Protein AF-A0A8S8YZI3-F1 (afdb_monomer)

Mean predicted aligned error: 8.01 Å

pLDDT: mean 92.29, std 6.74, range [58.38, 98.0]

Sequence (113 aa):
MASKNCFDYYNMGKDLGGIAPGKIADILVFDDLNKLKPNKVFIGGKLVVSNGNIVSKIKKYTIPKWMTKTIKLKKITENDFLVSSKSDSVNVNVIDMKTEIITEKGKGNFICL

Structure (mmCIF, N/CA/C/O backbone):
data_AF-A0A8S8YZI3-F1
#
_entry.id   AF-A0A8S8YZI3-F1
#
loop_
_atom_site.group_PDB
_atom_site.id
_atom_site.type_symbol
_atom_site.label_atom_id
_atom_site.label_alt_id
_atom_site.label_comp_id
_atom_site.label_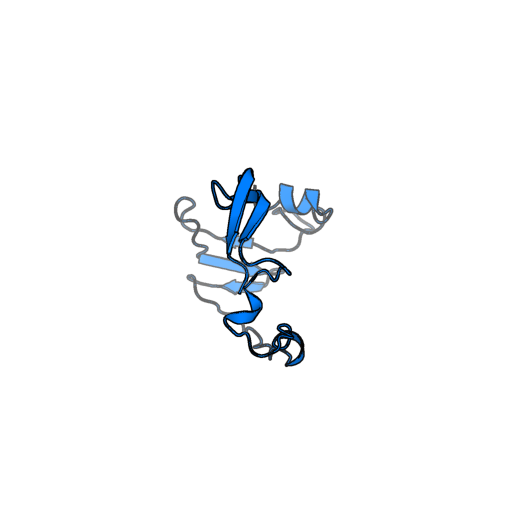asym_id
_atom_site.label_entity_id
_atom_site.label_seq_id
_atom_site.pdbx_PDB_ins_code
_atom_site.Cartn_x
_atom_site.Cartn_y
_atom_site.Cartn_z
_atom_site.occupancy
_atom_site.B_iso_or_equiv
_atom_site.auth_seq_id
_atom_site.auth_comp_id
_atom_site.auth_asym_id
_atom_site.auth_atom_id
_atom_site.pdbx_PDB_model_num
ATOM 1 N N . MET A 1 1 ? 12.618 9.581 -3.595 1.00 76.50 1 MET A N 1
ATOM 2 C CA . MET A 1 1 ? 12.832 8.147 -3.283 1.00 76.50 1 MET A CA 1
ATOM 3 C C . MET A 1 1 ? 11.573 7.389 -3.673 1.00 76.50 1 MET A C 1
ATOM 5 O O . MET A 1 1 ? 10.535 7.716 -3.126 1.00 76.50 1 MET A O 1
ATOM 9 N N . ALA A 1 2 ? 11.635 6.474 -4.646 1.00 92.69 2 ALA A N 1
ATOM 10 C CA . ALA A 1 2 ? 10.473 5.669 -5.076 1.00 92.69 2 ALA A CA 1
ATOM 11 C C . ALA A 1 2 ? 10.851 4.376 -5.841 1.00 92.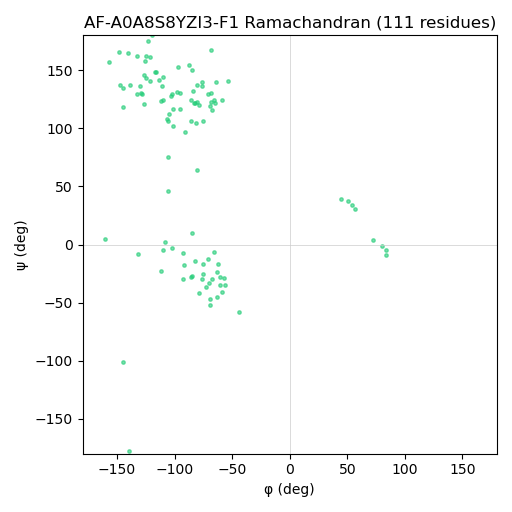69 2 ALA A C 1
ATOM 13 O O . ALA A 1 2 ? 9.987 3.687 -6.368 1.00 92.69 2 ALA A O 1
ATOM 14 N N . SER A 1 3 ? 12.146 4.068 -5.956 1.00 95.94 3 SER A N 1
ATOM 15 C CA . SER A 1 3 ? 12.658 2.915 -6.702 1.00 95.94 3 SER A CA 1
ATOM 16 C C . SER A 1 3 ? 13.883 2.353 -5.980 1.00 95.94 3 SER A C 1
ATOM 18 O O . SER A 1 3 ? 13.717 1.709 -4.948 1.00 95.94 3 SER A O 1
ATOM 20 N N . LYS A 1 4 ? 15.103 2.653 -6.440 1.00 96.62 4 LYS A N 1
ATOM 21 C CA . LYS A 1 4 ? 16.370 2.081 -5.959 1.00 96.62 4 LYS A CA 1
ATOM 22 C C . LYS A 1 4 ? 16.458 2.007 -4.436 1.00 96.62 4 LYS A C 1
ATOM 24 O O . LYS A 1 4 ? 16.546 0.916 -3.899 1.00 96.62 4 LYS A O 1
ATOM 29 N N . ASN A 1 5 ? 16.338 3.141 -3.744 1.00 97.44 5 ASN A N 1
ATOM 30 C CA . ASN A 1 5 ? 16.488 3.174 -2.284 1.00 97.44 5 ASN A CA 1
ATOM 31 C C . ASN A 1 5 ? 15.454 2.296 -1.555 1.00 97.44 5 ASN A C 1
ATOM 33 O O . ASN A 1 5 ? 15.781 1.704 -0.534 1.00 97.44 5 ASN A O 1
ATOM 37 N N . CYS A 1 6 ? 14.225 2.193 -2.072 1.00 97.19 6 CYS A N 1
ATOM 38 C CA . CYS A 1 6 ? 13.191 1.337 -1.489 1.00 97.19 6 CYS A CA 1
ATOM 39 C C . CYS A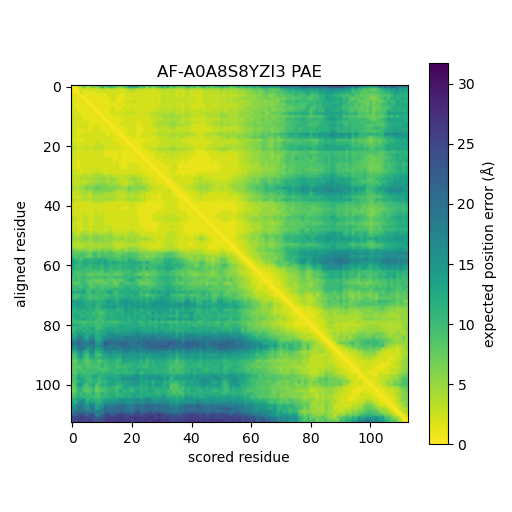 1 6 ? 13.547 -0.142 -1.680 1.00 97.19 6 CYS A C 1
ATOM 41 O O . CYS A 1 6 ? 13.503 -0.913 -0.728 1.00 97.19 6 CYS A O 1
ATOM 43 N N . PHE A 1 7 ? 13.950 -0.539 -2.889 1.00 97.44 7 PHE A N 1
ATOM 44 C CA . PHE A 1 7 ? 14.321 -1.929 -3.161 1.00 97.44 7 PHE A CA 1
ATOM 45 C C . PHE A 1 7 ? 15.631 -2.337 -2.485 1.00 97.44 7 PHE A C 1
ATOM 47 O O . PHE A 1 7 ? 15.742 -3.476 -2.042 1.00 97.44 7 PHE A O 1
ATOM 54 N N . ASP A 1 8 ? 16.589 -1.426 -2.336 1.00 96.19 8 ASP A N 1
ATOM 55 C CA . ASP A 1 8 ? 17.803 -1.670 -1.555 1.00 96.19 8 ASP A CA 1
ATOM 56 C C . ASP A 1 8 ? 17.461 -1.910 -0.079 1.00 96.19 8 ASP A C 1
ATOM 58 O O . ASP A 1 8 ? 17.940 -2.879 0.507 1.00 96.19 8 ASP A O 1
ATOM 62 N N . TYR A 1 9 ? 16.574 -1.090 0.500 1.00 97.38 9 TYR A N 1
ATOM 63 C CA . TYR A 1 9 ? 16.121 -1.244 1.886 1.00 97.38 9 TYR A CA 1
ATOM 64 C C . TYR A 1 9 ? 15.467 -2.609 2.143 1.00 97.38 9 TYR A C 1
ATOM 66 O O . TYR A 1 9 ? 15.734 -3.241 3.161 1.00 97.38 9 TYR A O 1
ATOM 74 N N . TYR A 1 10 ? 14.659 -3.099 1.199 1.00 96.44 10 TYR A N 1
ATOM 75 C CA . TYR A 1 10 ? 14.023 -4.418 1.292 1.00 96.44 10 TYR A CA 1
ATOM 76 C C . TYR A 1 10 ? 14.909 -5.581 0.805 1.00 96.44 10 TYR A C 1
ATOM 78 O O . TYR A 1 10 ? 14.414 -6.695 0.660 1.00 96.44 10 TYR A O 1
ATOM 86 N N . ASN A 1 11 ? 16.205 -5.357 0.541 1.00 96.69 11 ASN A N 1
ATOM 87 C CA . ASN A 1 11 ? 17.140 -6.366 0.017 1.00 96.69 11 ASN A CA 1
ATOM 88 C C . ASN A 1 11 ? 16.691 -7.007 -1.321 1.00 96.69 11 ASN A C 1
ATOM 90 O O . ASN A 1 11 ? 17.003 -8.153 -1.636 1.00 96.69 11 ASN A O 1
ATOM 94 N N . MET A 1 12 ? 15.962 -6.239 -2.129 1.00 97.25 12 MET A N 1
ATOM 95 C CA . MET A 1 12 ? 15.472 -6.584 -3.471 1.00 97.25 12 MET A CA 1
ATOM 96 C C . MET A 1 12 ? 16.218 -5.808 -4.570 1.00 97.25 12 MET A C 1
ATOM 98 O O . MET A 1 12 ? 15.936 -5.948 -5.760 1.00 97.25 12 MET A O 1
ATOM 102 N N . GLY A 1 13 ? 17.198 -4.988 -4.180 1.00 96.25 13 GLY A N 1
ATOM 103 C CA . GLY A 1 13 ? 18.001 -4.144 -5.060 1.00 96.25 13 GLY A CA 1
ATOM 104 C C . GLY A 1 13 ? 18.899 -4.902 -6.036 1.00 96.25 13 GLY A C 1
ATOM 105 O O . GLY A 1 13 ? 19.495 -4.272 -6.903 1.00 96.25 13 GLY A O 1
ATOM 106 N N . LYS A 1 14 ? 18.997 -6.237 -5.956 1.00 96.31 14 LYS A N 1
ATOM 107 C CA . LYS A 1 14 ? 19.628 -7.052 -7.008 1.00 96.31 14 LYS A CA 1
ATOM 108 C C . LYS A 1 14 ? 18.765 -7.041 -8.268 1.00 96.31 14 LYS A C 1
ATOM 110 O O . LYS A 1 14 ? 19.223 -6.585 -9.313 1.00 96.31 14 LYS A O 1
ATOM 115 N N . ASP A 1 15 ? 17.485 -7.361 -8.124 1.00 96.94 15 ASP A N 1
ATOM 116 C CA . ASP A 1 15 ? 16.577 -7.559 -9.255 1.00 96.94 15 ASP A CA 1
ATOM 117 C C . ASP A 1 15 ? 15.806 -6.291 -9.646 1.00 96.94 15 ASP A C 1
ATOM 119 O O . ASP A 1 15 ? 15.486 -6.104 -10.816 1.00 96.94 15 ASP A O 1
ATOM 123 N N . LEU A 1 16 ? 15.523 -5.392 -8.696 1.00 96.88 16 LEU A N 1
ATOM 124 C CA . LEU A 1 16 ? 14.570 -4.289 -8.883 1.00 96.88 16 LEU A CA 1
ATOM 125 C C . LEU A 1 16 ? 15.188 -2.905 -8.629 1.00 96.88 16 LEU A C 1
ATOM 127 O O . LEU A 1 16 ? 16.356 -2.766 -8.252 1.00 96.88 16 LEU A O 1
ATOM 131 N N . GLY A 1 17 ? 14.394 -1.862 -8.885 1.00 94.69 17 GLY A N 1
ATOM 132 C CA . GLY A 1 17 ? 14.659 -0.486 -8.455 1.00 94.69 17 GLY A CA 1
ATOM 133 C C . GLY A 1 17 ? 15.578 0.358 -9.330 1.00 94.69 17 GLY A C 1
ATOM 134 O O . GLY A 1 17 ? 15.719 1.551 -9.067 1.00 94.69 17 GLY A O 1
ATOM 135 N N . GLY A 1 18 ? 16.168 -0.205 -10.380 1.00 95.69 18 GLY A N 1
ATOM 136 C CA . GLY A 1 18 ? 17.016 0.536 -11.310 1.00 95.69 18 GLY A CA 1
ATOM 137 C C . GLY A 1 18 ? 16.935 -0.015 -12.726 1.00 95.69 18 GLY A C 1
ATOM 138 O O . GLY A 1 18 ? 16.456 -1.124 -12.938 1.00 95.69 18 GLY A O 1
ATOM 139 N N . ILE A 1 19 ? 17.436 0.760 -13.685 1.00 96.94 19 ILE A N 1
ATOM 140 C CA . ILE A 1 19 ? 17.550 0.350 -15.087 1.00 96.94 19 ILE A CA 1
ATOM 141 C C . ILE A 1 19 ? 19.008 -0.049 -15.324 1.00 96.94 19 ILE A C 1
ATOM 143 O O . ILE A 1 19 ? 19.877 0.813 -15.419 1.00 96.94 19 ILE A O 1
ATOM 147 N N . ALA A 1 20 ? 19.280 -1.353 -15.349 1.00 96.81 20 ALA A N 1
ATOM 148 C CA . ALA A 1 20 ? 20.607 -1.915 -15.599 1.00 96.81 20 ALA A CA 1
ATOM 149 C C . ALA A 1 20 ? 20.493 -3.362 -16.120 1.00 96.81 20 ALA A C 1
ATOM 151 O O . ALA A 1 20 ? 19.485 -4.021 -15.846 1.00 96.81 20 ALA A O 1
ATOM 152 N N . PRO A 1 21 ? 21.506 -3.887 -16.834 1.00 96.50 21 PRO A N 1
ATOM 153 C CA . PRO A 1 21 ? 21.551 -5.298 -17.215 1.00 96.50 21 PRO A CA 1
ATOM 154 C C . PRO A 1 21 ? 21.393 -6.235 -16.009 1.00 96.50 21 PRO A C 1
ATOM 156 O O . PRO A 1 21 ? 21.931 -5.971 -14.936 1.00 96.50 21 PRO A O 1
ATOM 159 N N . GLY A 1 22 ? 20.645 -7.327 -16.189 1.00 95.38 22 GLY A N 1
ATOM 160 C CA . GLY A 1 22 ? 20.356 -8.308 -15.135 1.00 95.38 22 GLY A CA 1
ATOM 161 C C . GLY A 1 22 ? 19.189 -7.946 -14.208 1.00 95.38 22 GLY A C 1
ATOM 162 O O . GLY A 1 22 ? 18.755 -8.801 -13.443 1.00 95.38 22 GLY A O 1
ATOM 163 N N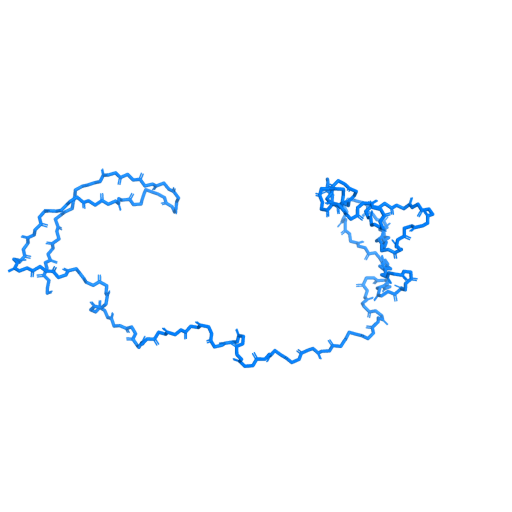 . LYS A 1 23 ? 18.641 -6.725 -14.294 1.00 97.19 23 LYS A N 1
ATOM 164 C CA . LYS A 1 23 ? 17.444 -6.317 -13.543 1.00 97.19 23 LYS A CA 1
ATOM 165 C C . LYS A 1 23 ? 16.150 -6.657 -14.275 1.00 97.19 23 LYS A C 1
ATOM 167 O O . LYS A 1 23 ? 16.099 -6.702 -15.504 1.00 97.19 23 LYS A O 1
ATOM 172 N N . ILE A 1 24 ? 15.079 -6.830 -13.507 1.00 98.00 24 ILE A N 1
ATOM 173 C CA . ILE A 1 24 ? 13.721 -7.000 -14.019 1.00 98.00 24 ILE A CA 1
ATOM 174 C C . ILE A 1 24 ? 13.260 -5.681 -14.651 1.00 98.00 24 ILE A C 1
ATOM 176 O O . ILE A 1 24 ? 13.358 -4.612 -14.048 1.00 98.00 24 ILE A O 1
ATOM 180 N N . ALA A 1 25 ? 12.732 -5.766 -15.873 1.00 97.75 25 ALA A N 1
ATOM 181 C CA . ALA A 1 25 ? 12.265 -4.619 -16.648 1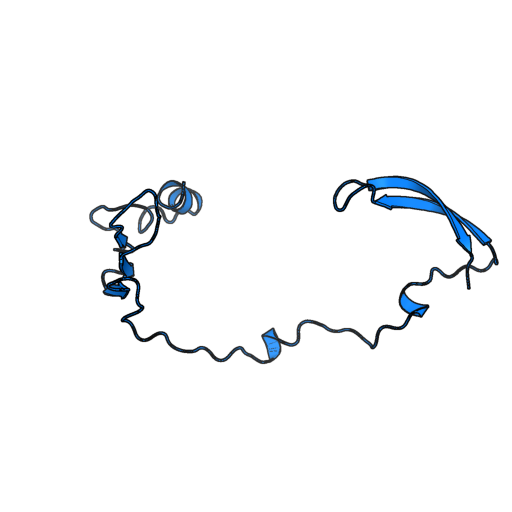.00 97.75 25 ALA A CA 1
ATOM 182 C C . ALA A 1 25 ? 10.859 -4.149 -16.220 1.00 97.75 25 ALA A C 1
ATOM 184 O O . ALA A 1 25 ? 9.905 -4.192 -17.003 1.00 97.75 25 ALA A O 1
ATOM 185 N N . ASP A 1 26 ? 10.762 -3.689 -14.973 1.00 97.44 26 ASP A N 1
ATOM 186 C CA . ASP A 1 26 ? 9.620 -2.948 -14.436 1.00 97.44 26 ASP A CA 1
ATOM 187 C C . ASP A 1 26 ? 9.869 -1.447 -14.646 1.00 97.44 26 ASP A C 1
ATOM 189 O O . ASP A 1 26 ? 10.618 -0.810 -13.902 1.00 97.44 26 ASP A O 1
ATOM 193 N N . ILE A 1 27 ? 9.306 -0.888 -15.720 1.00 97.44 27 ILE A N 1
ATOM 194 C CA . ILE A 1 27 ? 9.672 0.440 -16.237 1.00 97.44 27 ILE A CA 1
ATOM 195 C C . ILE A 1 27 ? 8.423 1.293 -16.443 1.00 97.44 27 ILE A C 1
ATOM 197 O O . ILE A 1 27 ? 7.475 0.885 -17.113 1.00 97.44 27 ILE A O 1
ATOM 201 N N . LEU A 1 28 ? 8.458 2.520 -15.926 1.00 96.94 28 LEU A N 1
ATOM 202 C CA . LEU A 1 28 ? 7.478 3.567 -16.206 1.00 96.94 28 LEU A CA 1
ATOM 203 C C . LEU A 1 28 ? 8.081 4.561 -17.204 1.00 96.94 28 LEU A C 1
ATOM 205 O O . LEU A 1 28 ? 9.185 5.057 -16.986 1.00 96.94 28 LEU A O 1
ATOM 209 N N . VAL A 1 29 ? 7.361 4.866 -18.282 1.00 96.81 29 VAL A N 1
ATOM 210 C CA . VAL A 1 29 ? 7.772 5.854 -19.289 1.00 96.81 29 VAL A CA 1
ATOM 211 C C . VAL A 1 29 ? 6.842 7.051 -19.203 1.00 96.81 29 VAL A C 1
ATOM 213 O O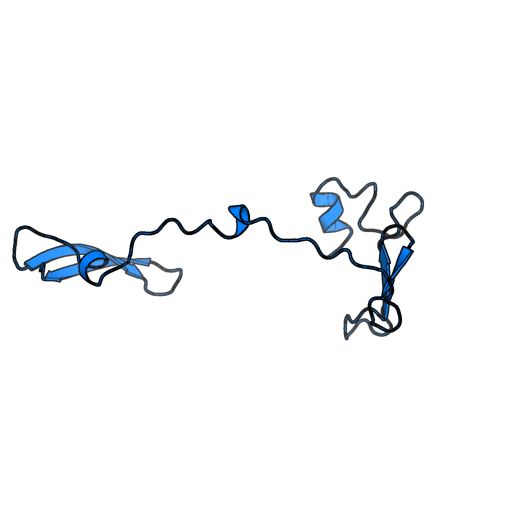 . VAL A 1 29 ? 5.627 6.903 -19.344 1.00 96.81 29 VAL A O 1
ATOM 216 N N . PHE A 1 30 ? 7.415 8.228 -18.987 1.00 95.94 30 PHE A N 1
ATOM 217 C CA . PHE A 1 30 ? 6.696 9.488 -18.840 1.00 95.94 30 PHE A CA 1
ATOM 218 C C . PHE A 1 30 ? 7.017 10.413 -20.009 1.00 95.94 30 PHE A C 1
ATOM 220 O O . PHE A 1 30 ? 8.170 10.490 -20.424 1.00 95.94 30 PHE A O 1
ATOM 227 N N . ASP A 1 31 ? 6.011 11.149 -20.476 1.00 95.31 31 ASP A N 1
ATOM 228 C CA . ASP A 1 31 ? 6.208 12.225 -21.457 1.00 95.31 31 ASP A CA 1
ATOM 229 C C . ASP A 1 31 ? 6.588 13.547 -20.763 1.00 95.31 31 ASP A C 1
ATOM 231 O O . ASP A 1 31 ? 7.263 14.394 -21.339 1.00 95.31 31 ASP A O 1
ATOM 235 N N . ASP A 1 32 ? 6.155 13.719 -19.508 1.00 95.25 32 ASP A N 1
ATOM 236 C CA . ASP A 1 32 ? 6.363 14.918 -18.694 1.00 95.25 32 ASP A CA 1
ATOM 237 C C . ASP A 1 32 ? 6.565 14.524 -17.223 1.00 95.25 32 ASP A C 1
ATOM 239 O O . ASP A 1 32 ? 5.681 13.941 -16.582 1.00 95.25 32 ASP A O 1
ATOM 243 N N . LEU A 1 33 ? 7.737 14.855 -16.681 1.00 94.38 33 LEU A N 1
ATOM 244 C CA . LEU A 1 33 ? 8.103 14.545 -15.300 1.00 94.38 33 LEU A CA 1
ATOM 245 C C . LEU A 1 33 ? 7.409 15.454 -14.274 1.00 94.38 33 LEU A C 1
ATOM 247 O O . LEU A 1 33 ? 7.333 15.076 -13.110 1.00 94.38 33 LEU A O 1
ATOM 251 N N . ASN A 1 34 ? 6.841 16.596 -14.681 1.00 96.12 34 ASN A N 1
ATOM 252 C CA . ASN A 1 34 ? 6.080 17.463 -13.776 1.00 96.12 34 ASN A CA 1
ATOM 253 C C . ASN A 1 34 ? 4.681 16.904 -13.483 1.00 96.12 34 ASN A C 1
ATOM 255 O O . ASN A 1 34 ? 4.129 17.138 -12.412 1.00 96.12 34 ASN A O 1
ATOM 259 N N . LYS A 1 35 ? 4.097 16.154 -14.428 1.00 93.25 35 LYS A N 1
ATOM 260 C CA . LYS A 1 35 ? 2.744 15.579 -14.299 1.00 93.25 35 LYS A CA 1
ATOM 261 C C . LYS A 1 35 ? 2.731 14.174 -13.705 1.00 93.25 35 LYS A C 1
ATOM 263 O O . LYS A 1 35 ? 1.667 13.712 -13.305 1.00 93.25 35 LYS A O 1
ATOM 268 N N . LEU A 1 36 ? 3.877 13.483 -13.698 1.00 92.00 36 LEU A N 1
ATOM 269 C CA . LEU A 1 36 ? 4.043 12.104 -13.210 1.00 92.00 36 LEU A CA 1
ATOM 270 C C . LEU A 1 36 ? 2.935 11.141 -13.682 1.00 92.00 36 LEU A C 1
ATOM 272 O O . LEU A 1 36 ? 2.491 10.260 -12.947 1.00 92.00 36 LEU A O 1
ATOM 276 N N . LYS A 1 37 ? 2.503 11.283 -14.941 1.00 94.12 37 LYS A N 1
ATOM 277 C CA . LYS A 1 37 ? 1.524 10.398 -15.583 1.00 94.12 37 LYS A CA 1
ATOM 278 C C . LYS A 1 37 ? 2.237 9.493 -16.594 1.00 94.12 37 LYS A C 1
ATOM 280 O O . LYS A 1 37 ? 2.662 9.997 -17.635 1.00 94.12 37 LYS A O 1
ATOM 285 N N . PRO A 1 38 ? 2.397 8.186 -16.320 1.00 95.12 38 PRO A N 1
ATOM 286 C CA . PRO A 1 38 ? 3.103 7.304 -17.236 1.00 95.12 38 PRO A CA 1
ATOM 287 C C . PRO A 1 38 ? 2.266 7.066 -18.499 1.00 95.12 38 PRO A C 1
ATOM 289 O O . PRO A 1 38 ? 1.090 6.705 -18.430 1.00 95.12 38 PRO A O 1
ATOM 292 N N . ASN A 1 39 ? 2.885 7.255 -19.660 1.00 96.31 39 ASN A N 1
ATOM 293 C CA . ASN A 1 39 ? 2.301 6.946 -20.962 1.00 96.31 39 ASN A CA 1
ATOM 294 C C . ASN A 1 39 ? 2.379 5.439 -21.247 1.00 96.31 39 ASN A C 1
ATOM 296 O O . ASN A 1 39 ? 1.408 4.839 -21.717 1.00 96.31 39 ASN A O 1
ATOM 300 N N . LYS A 1 40 ? 3.519 4.822 -20.906 1.00 97.69 40 LYS A N 1
ATOM 301 C CA . LYS A 1 40 ? 3.749 3.377 -21.023 1.00 97.69 40 LYS A CA 1
ATOM 302 C C . LYS A 1 40 ? 4.220 2.799 -19.699 1.00 97.69 40 LYS A C 1
ATOM 304 O O . LYS A 1 40 ? 4.964 3.440 -18.958 1.00 97.69 40 LYS A O 1
ATOM 309 N N . VAL A 1 41 ? 3.813 1.563 -19.438 1.00 97.88 41 VAL A N 1
ATOM 310 C CA . VAL A 1 41 ? 4.269 0.781 -18.284 1.00 97.88 41 VAL A CA 1
ATOM 311 C C . VAL A 1 41 ? 4.662 -0.604 -18.763 1.00 97.88 41 VAL A C 1
ATOM 313 O O . VAL A 1 41 ? 3.883 -1.267 -19.454 1.00 97.88 41 VAL A O 1
ATOM 316 N N . PHE A 1 42 ? 5.856 -1.031 -18.375 1.00 97.56 42 PHE A N 1
ATOM 317 C CA . PHE A 1 42 ? 6.373 -2.372 -18.580 1.00 97.56 42 PHE A CA 1
ATOM 318 C C . PHE A 1 42 ? 6.467 -3.084 -17.235 1.00 97.56 42 PHE A C 1
ATOM 320 O O . PHE A 1 42 ? 6.910 -2.481 -16.261 1.00 97.56 42 PHE A O 1
ATOM 327 N N . ILE A 1 43 ? 6.050 -4.348 -17.193 1.00 96.38 43 ILE A N 1
ATOM 328 C CA . ILE A 1 43 ? 6.222 -5.239 -16.039 1.00 96.38 43 ILE A CA 1
ATOM 329 C C . ILE A 1 43 ? 6.899 -6.511 -16.542 1.00 96.38 43 ILE A C 1
ATOM 331 O O . ILE A 1 43 ? 6.384 -7.168 -17.454 1.00 96.38 43 ILE A O 1
ATOM 335 N N . GLY A 1 44 ? 8.071 -6.841 -16.003 1.00 96.12 44 GLY A N 1
ATOM 336 C CA . GLY A 1 44 ? 8.900 -7.957 -16.458 1.00 96.12 44 GLY A CA 1
ATOM 337 C C . GLY A 1 44 ? 9.204 -7.898 -17.957 1.00 96.12 44 GLY A C 1
ATOM 338 O O . GLY A 1 44 ? 9.212 -8.930 -18.623 1.00 96.12 44 GLY A O 1
ATOM 339 N N . GLY A 1 45 ? 9.355 -6.690 -18.513 1.00 96.25 45 GLY A N 1
ATOM 340 C CA . GLY A 1 45 ? 9.588 -6.456 -19.942 1.00 96.25 45 GLY A CA 1
ATOM 341 C C . GLY A 1 45 ? 8.340 -6.521 -20.830 1.00 96.25 45 GLY A C 1
ATOM 342 O O . GLY A 1 45 ? 8.438 -6.287 -22.032 1.00 96.25 45 GLY A O 1
ATOM 343 N N . LYS A 1 46 ? 7.152 -6.796 -20.276 1.00 96.94 46 LYS A N 1
ATOM 344 C CA . LYS A 1 46 ? 5.890 -6.828 -21.032 1.00 96.94 46 LYS A CA 1
ATOM 345 C C . LYS A 1 46 ? 5.170 -5.493 -20.936 1.00 96.94 46 LYS A C 1
ATOM 347 O O . LYS A 1 46 ? 4.956 -4.993 -19.836 1.00 96.94 46 LYS A O 1
ATOM 352 N N . LEU A 1 47 ? 4.742 -4.948 -22.074 1.00 97.25 47 LEU A N 1
ATOM 353 C CA . LEU A 1 47 ? 3.926 -3.735 -22.119 1.00 97.25 47 LEU A CA 1
ATOM 354 C C . LEU A 1 47 ? 2.535 -4.016 -21.530 1.00 97.25 47 LEU A C 1
ATOM 356 O O . LEU A 1 47 ? 1.776 -4.818 -22.073 1.00 97.25 47 LEU A O 1
ATOM 360 N N . VAL A 1 48 ? 2.203 -3.356 -20.422 1.00 97.50 48 VAL A N 1
ATOM 361 C CA . VAL A 1 48 ? 0.911 -3.507 -19.733 1.00 97.50 48 VAL A CA 1
ATOM 362 C C . VAL A 1 48 ? 0.034 -2.263 -19.818 1.00 97.50 48 VAL A C 1
ATOM 364 O O . VAL A 1 48 ? -1.185 -2.382 -19.725 1.00 97.50 48 VAL A O 1
ATOM 367 N N . VAL A 1 49 ? 0.629 -1.090 -20.043 1.00 97.56 49 VAL A N 1
ATOM 368 C CA . VAL A 1 49 ? -0.079 0.175 -20.289 1.00 97.56 49 VAL A CA 1
ATOM 369 C C . VAL A 1 49 ? 0.496 0.826 -21.538 1.00 97.56 49 VAL A C 1
ATOM 371 O O . VAL A 1 49 ? 1.715 0.873 -21.692 1.00 97.56 49 VAL A O 1
ATOM 374 N N . SER A 1 50 ? -0.368 1.351 -22.402 1.00 96.75 50 SE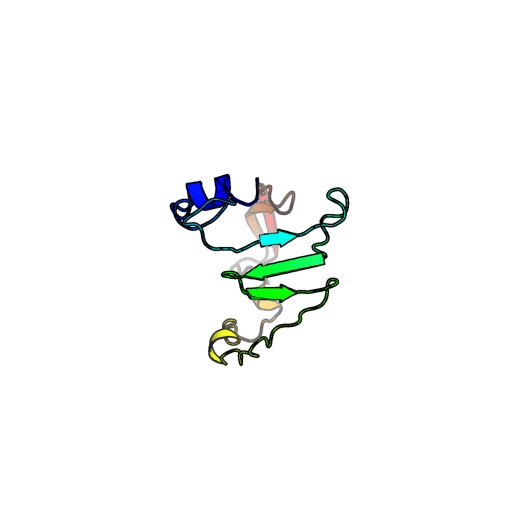R A N 1
ATOM 375 C CA . SER A 1 50 ? -0.002 2.140 -23.579 1.00 96.75 50 SER A CA 1
ATOM 376 C C . SER A 1 50 ? -0.958 3.319 -23.737 1.00 96.75 50 SER A C 1
ATOM 378 O O . SER A 1 50 ? -2.166 3.160 -23.552 1.00 96.75 50 SER A O 1
ATOM 380 N N . ASN A 1 51 ? -0.427 4.504 -24.054 1.00 94.88 51 ASN A N 1
ATOM 381 C CA . ASN A 1 51 ? -1.189 5.754 -24.134 1.00 94.88 51 ASN A CA 1
ATOM 382 C C . ASN A 1 51 ? -2.038 6.009 -22.872 1.00 94.88 51 ASN A C 1
ATOM 384 O O . ASN A 1 51 ? -3.180 6.458 -22.951 1.00 94.88 51 ASN A O 1
ATOM 388 N N . GLY A 1 52 ? -1.500 5.652 -21.700 1.00 92.00 52 GLY A N 1
ATOM 389 C CA . GLY A 1 52 ? -2.181 5.784 -20.410 1.00 92.00 52 GLY A CA 1
ATOM 390 C C . GLY A 1 52 ? -3.327 4.794 -20.157 1.00 92.00 52 GLY A C 1
ATOM 391 O O . GLY A 1 52 ? -3.966 4.890 -19.112 1.00 92.00 52 GLY A O 1
ATOM 392 N N . ASN A 1 53 ? -3.581 3.841 -21.060 1.00 95.38 53 ASN A N 1
ATOM 393 C CA . ASN A 1 53 ? -4.619 2.820 -20.913 1.00 95.38 53 ASN A CA 1
ATOM 394 C C . ASN A 1 53 ? -4.014 1.434 -20.692 1.00 95.38 53 ASN A C 1
ATOM 396 O O . ASN A 1 53 ? -2.990 1.089 -21.280 1.00 95.38 53 ASN A O 1
ATOM 400 N N . ILE A 1 54 ? -4.665 0.617 -19.867 1.00 95.50 54 ILE A N 1
ATOM 401 C CA . ILE A 1 54 ? -4.256 -0.771 -19.632 1.00 95.50 54 ILE A CA 1
ATOM 402 C C . ILE A 1 54 ? -4.503 -1.579 -20.910 1.00 95.50 54 ILE A C 1
ATOM 404 O O . ILE A 1 54 ? -5.629 -1.651 -21.394 1.00 95.50 54 ILE A O 1
ATOM 408 N N . VAL A 1 55 ? -3.447 -2.196 -21.439 1.00 96.50 55 VAL A N 1
ATOM 409 C CA . VAL A 1 55 ? -3.484 -3.020 -22.661 1.00 96.50 55 VAL A CA 1
ATOM 410 C C . VAL A 1 55 ? -3.285 -4.510 -22.383 1.00 96.50 55 VAL A C 1
ATOM 412 O O . VAL A 1 55 ? -3.399 -5.330 -23.291 1.00 96.50 55 VAL A O 1
ATOM 415 N N . SER A 1 56 ? -3.007 -4.890 -21.133 1.00 93.62 56 SER A N 1
ATOM 416 C CA . SER A 1 56 ? -2.901 -6.289 -20.719 1.00 93.62 56 SER A CA 1
ATOM 417 C C . SER A 1 56 ? -4.195 -6.805 -20.086 1.00 93.62 56 SER A C 1
ATOM 419 O O . SER A 1 56 ? -4.983 -6.069 -19.489 1.00 93.62 56 SER A O 1
ATOM 421 N N . LYS A 1 57 ? -4.424 -8.118 -20.189 1.00 89.94 57 LYS A N 1
ATOM 422 C CA . LYS A 1 57 ? -5.558 -8.773 -19.532 1.00 89.94 57 LYS A CA 1
ATOM 423 C C . LYS A 1 57 ? -5.286 -8.901 -18.033 1.00 89.94 57 LYS A C 1
ATOM 425 O O . LYS A 1 57 ? -4.524 -9.769 -17.612 1.00 89.94 57 LYS A O 1
ATOM 430 N N . ILE A 1 58 ? -5.959 -8.089 -17.223 1.00 86.44 58 ILE A N 1
ATOM 431 C CA . ILE A 1 58 ? -5.940 -8.231 -15.763 1.00 86.44 58 ILE A CA 1
ATOM 432 C C . ILE A 1 58 ? -6.962 -9.291 -15.359 1.00 86.44 58 ILE A C 1
ATOM 434 O O . ILE A 1 58 ? -8.157 -9.185 -15.650 1.00 86.44 58 ILE A O 1
ATOM 438 N N . LYS A 1 59 ? -6.497 -10.341 -14.680 1.00 87.44 59 LYS A N 1
ATOM 439 C CA . LYS A 1 59 ? -7.380 -11.374 -14.139 1.00 87.44 59 LYS A CA 1
ATOM 440 C C . LYS A 1 59 ? -8.195 -10.774 -12.994 1.00 87.44 59 LYS A C 1
ATOM 442 O O . LYS A 1 59 ? -7.630 -10.353 -11.990 1.00 87.44 59 LYS A O 1
ATOM 447 N N . LYS A 1 60 ? -9.525 -10.769 -13.124 1.00 85.25 60 LYS A N 1
ATOM 448 C CA . LYS A 1 60 ? -10.406 -10.459 -11.993 1.00 85.25 60 LYS A CA 1
ATOM 449 C C . LYS A 1 60 ? -10.255 -11.567 -10.952 1.00 85.25 60 LYS A C 1
ATOM 451 O O . LYS A 1 60 ? -10.421 -12.742 -11.278 1.00 85.25 60 LYS A O 1
ATOM 456 N N . TYR A 1 61 ? -9.916 -11.193 -9.725 1.00 86.75 61 TYR A N 1
ATOM 457 C CA . TYR A 1 61 ? -9.866 -12.118 -8.600 1.00 86.75 61 TYR A CA 1
ATOM 458 C C . TYR A 1 61 ? -11.162 -12.001 -7.799 1.00 86.75 61 TYR A C 1
ATOM 460 O O . TYR A 1 61 ? -11.599 -10.897 -7.476 1.00 86.75 61 TYR A O 1
ATOM 468 N N . THR A 1 62 ? -11.792 -13.131 -7.497 1.00 90.62 62 THR A N 1
ATOM 469 C CA . THR A 1 62 ? -12.965 -13.156 -6.622 1.00 90.62 62 THR A CA 1
ATOM 470 C C . THR A 1 62 ? -12.494 -13.052 -5.181 1.00 90.62 62 THR A C 1
ATOM 472 O O . THR A 1 62 ? -11.747 -13.907 -4.713 1.00 90.62 62 THR A O 1
ATOM 475 N N . ILE A 1 63 ? -12.939 -12.016 -4.472 1.00 90.19 63 ILE A N 1
ATOM 476 C CA . ILE A 1 63 ? -12.587 -11.817 -3.065 1.00 90.19 63 ILE A CA 1
ATOM 477 C C . ILE A 1 63 ? -13.197 -12.966 -2.238 1.00 90.19 63 ILE A C 1
ATOM 479 O O . ILE A 1 63 ? -14.418 -13.160 -2.276 1.00 90.19 63 ILE A O 1
ATOM 483 N N . PRO A 1 64 ? -12.392 -13.747 -1.496 1.00 92.00 64 PRO A N 1
ATOM 484 C CA . PRO A 1 64 ? -12.908 -14.842 -0.687 1.00 92.00 64 PRO A CA 1
ATOM 485 C C . PRO A 1 64 ? -13.823 -14.340 0.437 1.00 92.00 64 PRO A C 1
ATOM 487 O O . PRO A 1 64 ? -13.497 -13.376 1.127 1.00 92.00 64 PRO A O 1
ATOM 490 N N . LYS A 1 65 ? -14.931 -15.049 0.703 1.00 90.88 65 LYS A N 1
ATOM 491 C CA . LYS A 1 65 ? -15.908 -14.668 1.749 1.00 90.88 65 LYS A CA 1
ATOM 492 C C . LYS A 1 65 ? -15.306 -14.544 3.154 1.00 90.88 65 LYS A C 1
ATOM 494 O O . LYS A 1 65 ? -15.835 -13.802 3.973 1.00 90.88 65 LYS A O 1
ATOM 499 N N . TRP A 1 66 ? -14.239 -15.282 3.462 1.00 90.75 66 TRP A N 1
ATOM 500 C CA . TRP A 1 66 ? -13.579 -15.193 4.768 1.00 90.75 66 TRP A CA 1
ATOM 501 C C . TRP A 1 66 ? -12.897 -13.831 4.974 1.00 90.75 66 TRP A C 1
ATOM 503 O O . TRP A 1 66 ? -12.852 -13.342 6.097 1.00 90.75 66 TRP A O 1
ATOM 513 N N . MET A 1 67 ? -12.443 -13.188 3.893 1.00 93.12 67 MET A N 1
ATOM 514 C CA . MET A 1 67 ? -11.773 -11.886 3.927 1.00 93.12 67 MET A CA 1
ATOM 515 C C . MET A 1 67 ? -12.758 -10.736 4.171 1.00 93.12 67 MET A C 1
ATOM 517 O O . MET A 1 67 ? -12.380 -9.705 4.711 1.00 93.12 67 MET A O 1
ATOM 521 N N . THR A 1 68 ? -14.034 -10.914 3.818 1.00 91.75 68 THR A N 1
ATOM 522 C CA . THR A 1 68 ? -15.083 -9.899 4.020 1.00 91.75 68 THR A CA 1
ATOM 523 C C . THR A 1 68 ? -15.830 -10.055 5.347 1.00 91.75 68 THR A C 1
ATOM 525 O O . THR A 1 68 ? -16.660 -9.218 5.683 1.00 91.75 68 THR A O 1
ATOM 528 N N . LYS A 1 69 ? -15.587 -11.135 6.102 1.00 90.31 69 LYS A N 1
ATOM 529 C CA . LYS A 1 69 ? -16.266 -11.453 7.372 1.00 90.31 69 LYS A CA 1
ATOM 530 C C . LYS A 1 69 ? -15.358 -11.212 8.586 1.00 90.31 69 LYS A C 1
ATOM 532 O O . LYS A 1 69 ? -15.247 -12.064 9.466 1.00 90.31 69 LYS A O 1
ATOM 537 N N . THR A 1 70 ? -14.677 -10.069 8.621 1.00 93.31 70 THR A N 1
ATOM 538 C CA . THR A 1 70 ? -13.726 -9.716 9.692 1.00 93.31 70 THR A CA 1
ATOM 539 C C . THR A 1 70 ? -14.399 -9.072 10.902 1.00 93.31 70 THR A C 1
ATOM 541 O O . THR A 1 70 ? -13.925 -9.238 12.024 1.00 93.31 70 THR A O 1
ATOM 544 N N . ILE A 1 71 ? -15.527 -8.385 10.701 1.00 91.25 71 ILE A N 1
ATOM 545 C CA . ILE A 1 71 ? -16.265 -7.717 11.775 1.00 91.25 71 ILE A CA 1
ATOM 546 C C . ILE A 1 71 ? -17.134 -8.744 12.504 1.00 91.25 7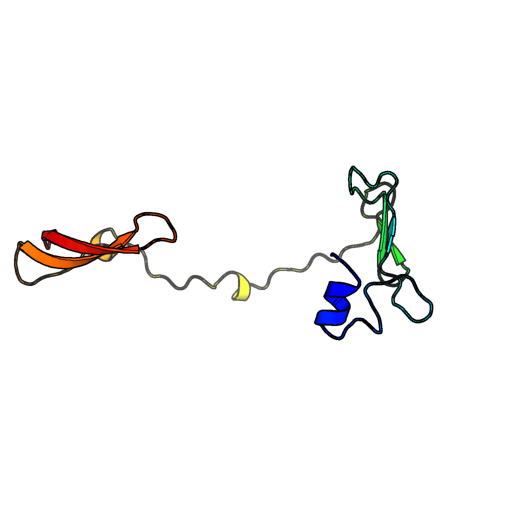1 ILE A C 1
ATOM 548 O O . ILE A 1 71 ? -18.173 -9.175 12.003 1.00 91.25 71 ILE A O 1
ATOM 552 N N . LYS A 1 72 ? -16.694 -9.144 13.699 1.00 90.06 72 LYS A N 1
ATOM 553 C CA . LYS A 1 72 ? -17.419 -10.055 14.592 1.00 90.06 72 LYS A CA 1
ATOM 554 C C . LYS A 1 72 ? -18.004 -9.267 15.760 1.00 90.06 72 LYS A C 1
ATOM 556 O O . LYS A 1 72 ? -17.463 -9.294 16.860 1.00 90.06 72 LYS A O 1
ATOM 561 N N . LEU A 1 73 ? -19.082 -8.534 15.504 1.00 90.88 73 LEU A N 1
ATOM 562 C CA . LEU A 1 73 ? -19.750 -7.715 16.514 1.00 90.88 73 LEU A CA 1
ATOM 563 C C . LEU A 1 73 ? -21.206 -8.149 16.675 1.00 90.88 73 LEU A C 1
ATOM 565 O O . LEU A 1 73 ? -21.889 -8.460 15.698 1.00 90.88 73 LEU A O 1
ATOM 569 N N . LYS A 1 74 ? -21.675 -8.155 17.926 1.00 90.62 74 LYS A N 1
ATOM 570 C CA . LYS A 1 74 ? -23.108 -8.179 18.245 1.00 90.62 74 LYS A CA 1
ATOM 571 C C . LYS A 1 74 ? -23.746 -6.844 17.829 1.00 90.62 74 LYS A C 1
ATOM 573 O O . LYS A 1 74 ? -23.040 -5.874 17.554 1.00 90.62 74 LYS A O 1
ATOM 578 N N . LYS A 1 75 ? -25.080 -6.780 17.807 1.00 93.31 75 LYS A N 1
ATOM 579 C CA . LYS A 1 75 ? -25.795 -5.513 17.600 1.00 93.31 75 LYS A CA 1
ATOM 580 C C . LYS A 1 75 ? -25.387 -4.523 18.698 1.00 93.31 75 LYS A C 1
ATOM 582 O O . LYS A 1 75 ? -25.508 -4.857 19.872 1.00 93.31 75 LYS A O 1
ATOM 587 N N . ILE A 1 76 ? -24.898 -3.354 18.294 1.00 95.00 76 ILE A N 1
ATOM 588 C CA . ILE A 1 76 ? -24.511 -2.272 19.203 1.00 95.00 76 ILE A CA 1
ATOM 589 C C . ILE A 1 76 ? -25.774 -1.516 19.620 1.00 95.00 76 ILE A C 1
ATOM 591 O O . ILE A 1 76 ? -26.654 -1.256 18.794 1.00 95.00 76 ILE A O 1
ATOM 595 N N . THR A 1 77 ? -25.858 -1.192 20.902 1.00 94.56 77 THR A N 1
ATOM 596 C CA . THR A 1 77 ? -26.927 -0.411 21.528 1.00 94.56 77 THR A CA 1
ATOM 597 C C . THR A 1 77 ? -26.331 0.786 22.263 1.00 94.56 77 THR A C 1
ATOM 599 O O . THR A 1 77 ? -25.142 0.792 22.565 1.00 94.56 77 THR A O 1
ATOM 602 N N . GLU A 1 78 ? -27.144 1.796 22.575 1.00 91.50 78 GLU A N 1
ATOM 603 C CA . GLU A 1 78 ? -26.697 2.980 23.333 1.00 91.50 78 GLU A CA 1
ATOM 604 C C . GLU A 1 78 ? -26.072 2.596 24.683 1.00 91.50 78 GLU A C 1
ATOM 606 O O . GLU A 1 78 ? -25.059 3.162 25.086 1.00 91.50 78 GLU A O 1
ATOM 611 N N . ASN A 1 79 ? -26.598 1.543 25.315 1.00 88.88 79 ASN A N 1
ATOM 612 C CA . ASN A 1 79 ? -26.090 1.009 26.576 1.00 88.88 79 ASN A CA 1
ATOM 613 C C . ASN A 1 79 ? -24.652 0.471 26.488 1.00 88.88 79 ASN A C 1
ATOM 615 O O . ASN A 1 79 ? -23.974 0.422 27.509 1.00 88.88 79 ASN A O 1
ATOM 619 N N . ASP A 1 80 ? -24.160 0.084 25.303 1.00 90.06 80 ASP A N 1
ATOM 620 C CA . ASP A 1 80 ? -22.769 -0.368 25.142 1.00 90.06 80 ASP A CA 1
ATOM 621 C C . ASP A 1 80 ? -21.755 0.794 25.277 1.00 90.06 80 ASP A C 1
ATOM 623 O O . ASP A 1 80 ? -20.559 0.541 25.409 1.00 90.06 80 ASP A O 1
ATOM 627 N N . PHE A 1 81 ? -22.215 2.055 25.259 1.00 89.38 81 PHE A N 1
ATOM 628 C CA . PHE A 1 81 ? -21.385 3.256 25.431 1.00 89.38 81 PHE A CA 1
ATOM 629 C C . PHE A 1 81 ? -21.485 3.883 26.830 1.00 89.38 81 PHE A C 1
ATOM 631 O O . PHE A 1 81 ? -20.794 4.863 27.110 1.00 89.38 81 PHE A O 1
ATOM 638 N N . LEU A 1 82 ? -22.335 3.343 27.707 1.00 86.50 82 LEU A N 1
ATOM 639 C CA . LEU A 1 82 ? -22.505 3.842 29.070 1.00 86.50 82 LEU A CA 1
ATOM 640 C C . LEU A 1 82 ? -21.465 3.239 30.021 1.00 86.50 82 LEU A C 1
ATOM 642 O O . LEU A 1 82 ? -21.023 2.100 29.863 1.00 86.50 82 LEU A O 1
ATOM 646 N N . VAL A 1 83 ? -21.098 4.006 31.050 1.00 83.62 83 VAL A N 1
ATOM 647 C CA . VAL A 1 83 ? -20.192 3.566 32.119 1.00 83.62 83 VAL A CA 1
ATOM 648 C C . VAL A 1 83 ? -21.010 3.287 33.378 1.00 83.62 83 VAL A C 1
ATOM 650 O O . VAL A 1 83 ? -21.543 4.209 33.994 1.00 83.62 83 VAL A O 1
ATOM 653 N N . SER A 1 84 ? -21.096 2.016 33.775 1.00 82.06 84 SER A N 1
ATOM 654 C CA . SER A 1 84 ? -21.875 1.585 34.943 1.00 82.06 84 SER A CA 1
ATOM 655 C C . SER A 1 84 ? -21.176 1.908 36.271 1.00 82.06 84 SER A C 1
ATOM 657 O O . SER A 1 84 ? -19.978 1.649 36.414 1.00 82.06 84 SER A O 1
ATOM 659 N N . SER A 1 85 ? -21.935 2.346 37.278 1.00 84.25 85 SER A N 1
ATOM 660 C CA . SER A 1 85 ? -21.493 2.474 38.677 1.00 84.25 85 SER A CA 1
ATOM 661 C C . SER A 1 85 ? -22.603 2.043 39.632 1.00 84.25 85 SER A C 1
ATOM 663 O O . SER A 1 85 ? -23.757 1.908 39.245 1.00 84.25 85 SER A O 1
ATOM 665 N N . LYS A 1 86 ? -22.239 1.813 40.897 1.00 82.69 86 LYS A N 1
ATOM 666 C CA . LYS A 1 86 ? -23.182 1.514 41.988 1.00 82.69 86 LYS A CA 1
ATOM 667 C C . LYS A 1 86 ? -23.821 2.766 42.595 1.00 82.69 86 LYS A C 1
ATOM 669 O O . LYS A 1 86 ? -24.763 2.634 43.367 1.00 82.69 86 LYS A O 1
ATOM 674 N N . SER A 1 87 ? -23.268 3.936 42.297 1.00 84.62 87 SER A N 1
ATOM 675 C CA . SER A 1 87 ? -23.737 5.231 42.787 1.00 84.62 87 SER A CA 1
ATOM 676 C C . SER A 1 87 ? -24.207 6.079 41.613 1.00 84.62 87 SER A C 1
ATOM 678 O O . SER A 1 87 ? -23.598 6.010 40.548 1.00 84.62 87 SER A O 1
ATOM 680 N N . ASP A 1 88 ? -25.199 6.935 41.846 1.00 82.50 88 ASP A N 1
ATOM 681 C CA . ASP A 1 88 ? -25.798 7.802 40.819 1.00 82.50 88 ASP A CA 1
ATOM 682 C C . ASP A 1 88 ? -24.789 8.777 40.178 1.00 82.50 88 ASP A C 1
ATOM 684 O O . ASP A 1 88 ? -24.934 9.179 39.025 1.00 82.50 88 ASP A O 1
ATOM 688 N N . SER A 1 89 ? -23.740 9.160 40.916 1.00 84.00 89 SER A N 1
ATOM 689 C CA . SER A 1 89 ? -22.671 10.044 40.444 1.00 84.00 89 SER A CA 1
ATOM 690 C C . SER A 1 89 ? -21.331 9.680 41.083 1.00 84.00 89 SER A C 1
ATOM 692 O O . SER A 1 89 ? -21.247 9.384 42.279 1.00 84.00 89 SER A O 1
ATOM 694 N N . VAL A 1 90 ? -20.269 9.686 40.273 1.00 89.50 90 VAL A N 1
ATOM 695 C CA . VAL A 1 90 ? -18.907 9.343 40.698 1.00 89.50 90 VAL A CA 1
ATOM 696 C C . VAL A 1 90 ? -17.871 10.191 39.957 1.00 89.50 90 VAL A C 1
ATOM 698 O O . VAL A 1 90 ? -17.904 10.345 38.737 1.00 89.50 90 VAL A O 1
ATOM 701 N N . ASN A 1 91 ? -16.897 10.707 40.713 1.00 90.25 91 ASN A N 1
ATOM 702 C CA . ASN A 1 91 ? -15.720 11.370 40.158 1.00 90.25 91 ASN A CA 1
ATOM 703 C C . ASN A 1 91 ? -14.643 10.336 39.818 1.00 90.25 91 ASN A C 1
ATOM 705 O O . ASN A 1 91 ? -14.183 9.604 40.698 1.00 90.25 91 ASN A O 1
ATOM 709 N N . VAL A 1 92 ? -14.190 10.326 38.567 1.00 90.12 92 VAL A N 1
ATOM 710 C CA . VAL A 1 92 ? -13.100 9.463 38.094 1.00 90.12 92 VAL A CA 1
ATOM 711 C C . VAL A 1 92 ? -11.998 10.278 37.429 1.00 90.12 92 VAL A C 1
ATOM 713 O O . VAL A 1 92 ? -12.206 11.397 36.954 1.00 90.12 92 VAL A O 1
ATOM 716 N N . ASN A 1 93 ? -10.801 9.698 37.381 1.00 94.00 93 ASN A N 1
ATOM 717 C CA . ASN A 1 93 ? -9.762 10.190 36.485 1.00 94.00 93 ASN A CA 1
ATOM 718 C C . ASN A 1 93 ? -10.095 9.736 35.062 1.00 94.00 93 ASN A C 1
ATOM 720 O O . ASN A 1 93 ? -10.439 8.572 34.857 1.00 94.00 93 ASN A O 1
ATOM 724 N N . VAL A 1 94 ? -9.946 10.637 34.099 1.00 93.56 94 VAL A N 1
ATOM 725 C CA . VAL A 1 94 ? -10.166 10.357 32.677 1.00 93.56 94 VAL A CA 1
ATOM 726 C C . VAL A 1 94 ? -8.905 10.630 31.873 1.00 93.56 94 VAL A C 1
ATOM 728 O O . VAL A 1 94 ? -7.994 11.325 32.331 1.00 93.56 94 VAL A O 1
ATOM 731 N N . ILE A 1 95 ? -8.861 10.058 30.674 1.00 95.06 95 ILE A N 1
ATOM 732 C CA . ILE A 1 95 ? -7.902 10.425 29.637 1.00 95.06 95 ILE A CA 1
ATOM 733 C C . ILE A 1 95 ? -8.688 11.228 28.604 1.00 95.06 95 ILE A C 1
ATOM 735 O O . ILE A 1 95 ? -9.492 10.662 27.866 1.00 95.06 95 ILE A O 1
ATOM 739 N N . ASP A 1 96 ? -8.477 12.539 28.585 1.00 94.12 96 ASP A N 1
ATOM 740 C CA . ASP A 1 96 ? -9.145 13.441 27.655 1.00 94.12 96 ASP A CA 1
ATOM 741 C C . ASP A 1 96 ? -8.391 13.462 26.332 1.00 94.12 96 ASP A C 1
ATOM 743 O O . ASP A 1 96 ? -7.173 13.641 26.307 1.00 94.12 96 ASP A O 1
ATOM 747 N N . MET A 1 97 ? -9.112 13.321 25.222 1.00 95.56 97 MET A N 1
ATOM 748 C CA . MET A 1 97 ? -8.552 13.552 23.893 1.00 95.56 97 MET A CA 1
ATOM 749 C C . MET A 1 97 ? -8.648 15.044 23.563 1.00 95.56 97 MET A C 1
ATOM 751 O O . MET A 1 97 ? -9.734 15.554 23.294 1.00 95.56 97 MET A O 1
ATOM 755 N N . LYS A 1 98 ? -7.517 15.760 23.598 1.00 94.06 98 LYS A N 1
ATOM 756 C CA . LYS A 1 98 ? -7.436 17.170 23.171 1.00 94.06 98 LYS A CA 1
ATOM 757 C C . LYS A 1 98 ? -7.532 17.308 21.658 1.00 94.06 98 LYS A C 1
ATOM 759 O O . LYS A 1 98 ? -8.115 18.265 21.158 1.00 94.06 98 LYS A O 1
ATOM 764 N N . THR A 1 99 ? -6.934 16.351 20.963 1.00 95.12 99 THR A N 1
ATOM 765 C CA . THR A 1 99 ? -7.041 16.133 19.521 1.00 95.12 99 THR A CA 1
ATOM 766 C C . THR A 1 99 ? -7.142 14.630 19.279 1.00 95.12 99 THR A C 1
ATOM 768 O O . THR A 1 99 ? -7.120 13.835 20.218 1.00 95.12 99 THR A O 1
ATOM 771 N N . GLU A 1 100 ? -7.192 14.213 18.022 1.00 94.44 100 GLU A N 1
ATOM 772 C CA . GLU A 1 100 ? -7.249 12.808 17.618 1.00 94.44 100 GLU A CA 1
ATOM 773 C C . GLU A 1 100 ? -6.009 11.997 18.037 1.00 94.44 100 GLU A C 1
ATOM 775 O O . GLU A 1 100 ? -6.054 10.769 18.028 1.00 94.44 100 GLU A O 1
ATOM 780 N N . ILE A 1 101 ? -4.902 12.664 18.387 1.00 96.44 101 ILE A N 1
ATOM 781 C CA . ILE A 1 101 ? -3.622 12.018 18.727 1.00 96.44 101 ILE A CA 1
ATOM 782 C C . ILE A 1 101 ? -2.973 12.536 20.020 1.00 96.44 101 ILE A C 1
ATOM 784 O O . ILE A 1 101 ? -1.969 11.976 20.455 1.00 96.44 101 ILE A O 1
ATOM 788 N N . ILE A 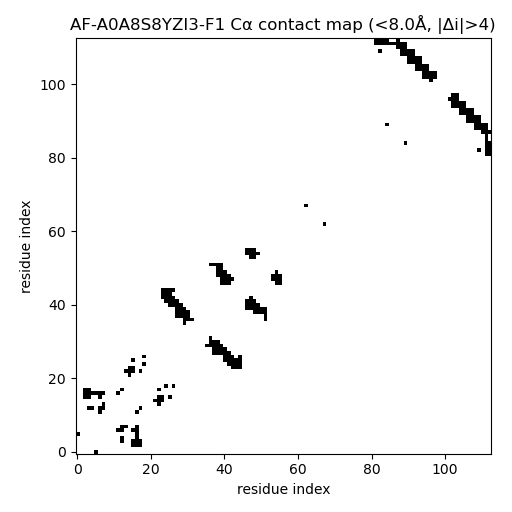1 102 ? -3.506 13.600 20.632 1.00 97.00 102 ILE A N 1
ATOM 789 C CA . ILE A 1 102 ? -2.983 14.166 21.883 1.00 97.00 102 ILE A CA 1
ATOM 790 C C . ILE A 1 102 ? -3.975 13.887 23.003 1.00 97.00 102 ILE A C 1
ATOM 792 O O . ILE A 1 102 ? -5.132 14.307 22.940 1.00 97.00 102 ILE A O 1
ATOM 796 N N . THR A 1 103 ? -3.486 13.243 24.059 1.00 97.50 103 THR A N 1
ATOM 797 C CA . THR A 1 103 ? -4.264 12.959 25.263 1.00 97.50 103 THR A CA 1
ATOM 798 C C . THR A 1 103 ? -3.688 13.645 26.491 1.00 97.50 103 THR A C 1
ATOM 800 O O . THR A 1 103 ? -2.468 13.748 26.624 1.00 97.50 103 THR A O 1
ATOM 803 N N . GLU A 1 104 ? -4.544 14.020 27.435 1.00 97.00 104 GLU A N 1
ATOM 804 C CA . GLU A 1 104 ? -4.132 14.510 28.749 1.00 97.00 104 GLU A CA 1
ATOM 805 C C . GLU A 1 104 ? -4.909 13.843 29.884 1.00 97.00 104 GLU A C 1
ATOM 807 O O . GLU A 1 104 ? -5.962 13.241 29.685 1.00 97.00 104 GLU A O 1
ATOM 812 N N . LYS A 1 105 ? -4.375 13.945 31.102 1.00 96.38 105 LYS A N 1
ATOM 813 C CA . LYS A 1 105 ? -5.073 13.474 32.296 1.00 96.38 105 LYS A CA 1
ATOM 814 C C . LYS A 1 105 ? -6.099 14.516 32.733 1.00 96.38 105 LYS A C 1
ATOM 816 O O . LYS A 1 105 ? -5.718 15.627 33.095 1.00 96.38 105 LYS A O 1
ATOM 821 N N . GLY A 1 106 ? -7.356 14.102 32.818 1.00 93.44 106 GLY A N 1
ATOM 822 C CA . GLY A 1 106 ? -8.460 14.909 33.324 1.00 93.44 106 GLY A CA 1
ATOM 823 C C . GLY A 1 106 ? -9.138 14.303 34.549 1.00 93.44 106 GLY A C 1
ATOM 824 O O . GLY A 1 106 ? -8.784 13.223 35.040 1.00 93.44 106 GLY A O 1
ATOM 825 N N . LYS A 1 107 ? -10.153 15.014 35.042 1.00 91.81 107 LYS A N 1
ATOM 826 C CA . LYS A 1 107 ? -11.125 14.513 36.019 1.00 91.81 107 LYS A CA 1
ATOM 827 C C . LYS A 1 107 ? -12.525 14.774 35.481 1.00 91.81 107 LYS A C 1
ATOM 829 O O . LYS A 1 107 ? -12.821 15.902 35.102 1.00 91.81 107 LYS A O 1
ATOM 834 N N . GLY A 1 108 ? -13.367 13.747 35.480 1.00 84.62 108 GLY A N 1
ATOM 835 C CA . GLY A 1 108 ? -14.753 13.838 35.032 1.00 84.62 108 GLY A CA 1
ATOM 836 C C . GLY A 1 108 ? -15.711 13.362 36.115 1.00 84.62 108 GLY A C 1
ATOM 837 O O . GLY A 1 108 ? -15.405 12.414 36.844 1.00 84.62 108 GLY A O 1
ATOM 838 N N . ASN A 1 109 ? -16.865 14.019 36.208 1.00 81.06 109 ASN A N 1
ATOM 839 C CA . ASN A 1 109 ? -17.994 13.518 36.978 1.00 81.06 109 ASN A CA 1
ATOM 840 C C . ASN A 1 109 ? -18.921 12.759 36.025 1.00 81.06 109 ASN A C 1
ATOM 842 O O . ASN A 1 109 ? -19.458 13.356 35.092 1.00 81.06 109 ASN A O 1
ATOM 846 N N . PHE A 1 110 ? -19.080 11.457 36.246 1.00 79.12 110 PHE A N 1
ATOM 847 C CA . PHE A 1 110 ? -19.956 10.616 35.441 1.00 79.12 110 PHE A CA 1
ATOM 848 C C . PHE A 1 110 ? -21.235 10.344 36.217 1.00 79.12 110 PHE A C 1
ATOM 850 O O . PHE A 1 110 ? -21.196 9.911 37.370 1.00 79.12 110 PHE A O 1
ATOM 857 N N . ILE A 1 111 ? -22.358 10.615 35.557 1.00 68.06 111 ILE A N 1
ATOM 858 C CA . ILE A 1 111 ? -23.676 10.162 35.987 1.00 68.06 111 ILE A CA 1
ATOM 859 C C . ILE A 1 111 ? -23.806 8.731 35.490 1.00 68.06 111 ILE A C 1
ATOM 861 O O . ILE A 1 111 ? -23.654 8.471 34.293 1.00 68.06 111 ILE A O 1
ATOM 865 N N . CYS A 1 112 ? -24.033 7.810 36.412 1.00 62.47 112 CYS A N 1
ATOM 866 C CA . CYS A 1 112 ? -24.119 6.397 36.093 1.00 62.47 112 CYS A CA 1
ATOM 867 C C . CYS A 1 112 ? -25.589 5.994 36.052 1.00 62.47 112 CYS A C 1
ATOM 869 O O . CYS A 1 112 ? -26.289 6.121 37.053 1.00 62.47 112 CYS A O 1
ATOM 871 N N . LEU A 1 113 ? -26.031 5.574 34.864 1.00 58.38 113 LEU A N 1
ATOM 872 C CA . LEU A 1 113 ? -27.379 5.081 34.575 1.00 58.38 113 LEU A CA 1
ATOM 873 C C . LEU A 1 113 ? -27.415 3.550 34.610 1.00 58.38 113 LEU A C 1
ATOM 875 O O . LEU A 1 113 ? -26.397 2.932 34.213 1.00 58.38 113 LEU A O 1
#

Solvent-accessible surface area (backbone atoms only — not comparable to full-atom values): 7256 Å² total; per-residue (Å²): 136,88,33,42,68,56,23,47,74,71,73,39,42,77,42,37,42,57,94,54,92,87,32,51,41,66,43,78,40,63,89,43,85,91,73,72,52,49,33,33,31,27,54,75,66,39,72,36,27,50,87,63,37,77,72,52,91,76,79,85,75,82,81,57,71,73,77,77,62,71,82,88,72,76,89,84,55,77,73,78,76,60,65,78,57,98,47,66,61,48,80,43,81,41,76,41,69,81,48,101,85,43,72,46,86,45,76,45,78,44,73,26,116

Secondary structure (DSSP, 8-state):
--SHHHHHHTT-TTTSSS-STTS---EEEES-TTTT-EEEEEETTEEEEETTEE-S-PPPPPPPTTTT-----PPP-GGGG----SSSEEEEEEEEESSSS-EEEEEEEEEP-

Radius of gyration: 27.35 Å; Cα contacts (8 Å, |Δi|>4): 146; chains: 1; bounding box: 49×33×67 Å

Nearest PDB structures (foldseek):
  3t8l-assembly1_A  TM=8.376E-01  e=1.101E-04  Agrobacterium fabrum str. C58
  8q9t-assembly1_A  TM=2.866E-01  e=4.672E+00  Saccharomyces cerevisiae

Foldseek 3Di:
DPFQVVCVVVVNNQATRDDDPNHFPFDFDDPDPVVPQGQWTDGSNHTQHHRSHGPDDDDDDDDDPVVVPPDDDDDDDPVVVFDADPDQKDKDWDWDPPDPPDTDIDIDIHGHD